Protein AF-A0A259LLH9-F1 (afdb_monomer_lite)

Secondary structure (DSSP, 8-state):
-EEE-TT-HHHHHHHHHHHHHHHHHTT-TT----EEE--SSTTS-SHHHHHGGGSSHHHHHHHHT----EEE-SSSHHHHHTT--SSSEEEEE-TTS-EEEEEE-GGGSSS-HHHHHHHHHHHHHHHHHHHHHS-GGG--

Structure (mmCIF, N/CA/C/O backbone):
data_AF-A0A259LLH9-F1
#
_entry.id   AF-A0A259LLH9-F1
#
loop_
_atom_site.group_PDB
_atom_site.id
_atom_site.type_symbol
_atom_site.label_atom_id
_atom_site.label_alt_id
_atom_site.label_comp_id
_atom_site.label_asym_id
_atom_site.label_entity_id
_atom_site.label_seq_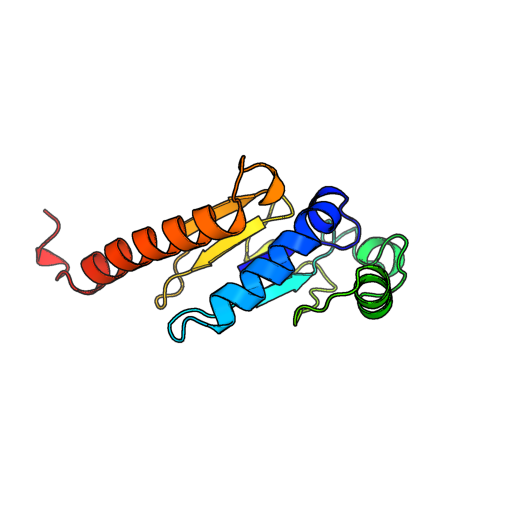id
_atom_site.pdbx_PDB_ins_code
_atom_site.Cartn_x
_atom_site.Cartn_y
_atom_site.Cartn_z
_atom_site.occupancy
_atom_site.B_iso_or_equiv
_atom_site.auth_seq_id
_atom_site.auth_comp_id
_atom_site.auth_asym_id
_atom_site.auth_atom_id
_atom_site.pdbx_PDB_model_num
ATOM 1 N N . ILE A 1 1 ? -3.694 1.238 3.834 1.00 97.44 1 ILE A N 1
ATOM 2 C CA . ILE A 1 1 ? -3.024 1.638 2.572 1.00 97.44 1 ILE A CA 1
ATOM 3 C C . ILE A 1 1 ? -1.647 0.998 2.548 1.00 97.44 1 ILE A C 1
ATOM 5 O O . ILE A 1 1 ? -0.929 1.143 3.525 1.00 97.44 1 ILE A O 1
ATOM 9 N N . ASP A 1 2 ? -1.313 0.287 1.483 1.00 98.12 2 ASP A N 1
ATOM 10 C CA . ASP A 1 2 ? 0.009 -0.265 1.179 1.00 98.12 2 ASP A CA 1
ATOM 11 C C . ASP A 1 2 ? 0.651 0.583 0.069 1.00 98.12 2 ASP A C 1
ATOM 13 O O . ASP A 1 2 ? 0.017 0.826 -0.957 1.00 98.12 2 ASP A O 1
ATOM 17 N N . VAL A 1 3 ? 1.875 1.065 0.284 1.00 98.44 3 VAL A N 1
ATOM 18 C CA . VAL A 1 3 ? 2.647 1.859 -0.680 1.00 98.44 3 VAL A CA 1
ATOM 19 C C . VAL A 1 3 ? 3.955 1.139 -0.985 1.00 98.44 3 VAL A C 1
ATOM 21 O O . VAL A 1 3 ? 4.803 0.971 -0.103 1.00 98.44 3 VAL A O 1
ATOM 24 N N . TRP A 1 4 ? 4.140 0.743 -2.243 1.00 98.25 4 TRP A N 1
ATOM 25 C CA . TRP A 1 4 ? 5.206 -0.174 -2.650 1.00 98.25 4 TRP A CA 1
ATOM 26 C C . TRP A 1 4 ? 5.690 0.081 -4.084 1.00 98.25 4 TRP A C 1
ATOM 28 O O . TRP A 1 4 ? 5.161 0.927 -4.801 1.00 98.25 4 TRP A O 1
ATOM 38 N N . GLY A 1 5 ? 6.716 -0.655 -4.516 1.00 97.62 5 GLY A N 1
ATOM 39 C CA . GLY A 1 5 ? 7.218 -0.609 -5.889 1.00 97.62 5 GLY A CA 1
ATOM 40 C C . GLY A 1 5 ? 7.802 -1.945 -6.340 1.00 97.62 5 GLY A C 1
ATOM 41 O O . GLY A 1 5 ? 8.524 -2.593 -5.586 1.00 97.62 5 GLY A O 1
ATOM 42 N N . ALA A 1 6 ? 7.546 -2.361 -7.579 1.00 97.44 6 ALA A N 1
ATOM 43 C CA . ALA A 1 6 ? 8.085 -3.596 -8.156 1.00 97.44 6 ALA A CA 1
ATOM 44 C C . ALA A 1 6 ? 9.616 -3.539 -8.347 1.00 97.44 6 ALA A C 1
ATOM 46 O O . ALA A 1 6 ? 10.289 -4.570 -8.411 1.00 97.44 6 ALA A O 1
ATOM 47 N N . TRP A 1 7 ? 10.175 -2.327 -8.397 1.00 96.75 7 TRP A N 1
ATOM 48 C CA . TRP A 1 7 ? 11.613 -2.040 -8.406 1.00 96.75 7 TRP A CA 1
ATOM 49 C C . TRP A 1 7 ? 12.299 -2.255 -7.045 1.00 96.75 7 TRP A C 1
ATOM 51 O O . TRP A 1 7 ? 13.527 -2.296 -6.977 1.00 96.75 7 TRP A O 1
ATOM 61 N N . CYS A 1 8 ? 11.530 -2.372 -5.962 1.00 95.94 8 CYS A N 1
ATOM 62 C CA . CYS A 1 8 ? 12.013 -2.439 -4.586 1.00 95.94 8 CYS A CA 1
ATOM 63 C C . CYS A 1 8 ? 12.079 -3.900 -4.112 1.00 95.94 8 CYS A C 1
ATOM 65 O O . CYS A 1 8 ? 11.075 -4.612 -4.089 1.00 95.94 8 CYS A O 1
ATOM 67 N N . SER A 1 9 ? 13.274 -4.366 -3.734 1.00 95.12 9 SER A N 1
ATOM 68 C CA . SER A 1 9 ? 13.497 -5.761 -3.326 1.00 95.12 9 SER A CA 1
ATOM 69 C C . SER A 1 9 ? 12.683 -6.152 -2.100 1.00 95.12 9 SER A C 1
ATOM 71 O O . SER A 1 9 ? 12.125 -7.248 -2.070 1.00 95.12 9 SER A O 1
ATOM 73 N N . ASP A 1 10 ? 12.590 -5.252 -1.124 1.00 95.56 10 ASP A N 1
ATOM 74 C CA . ASP A 1 10 ? 11.884 -5.507 0.131 1.00 95.56 10 ASP A CA 1
ATOM 75 C C . ASP A 1 10 ? 10.374 -5.550 -0.109 1.00 95.56 10 ASP A C 1
ATOM 77 O O . ASP A 1 10 ? 9.690 -6.444 0.374 1.00 95.56 10 ASP A O 1
ATOM 81 N N . CYS A 1 11 ? 9.874 -4.693 -1.000 1.00 96.69 11 CYS A N 1
ATOM 82 C CA . CYS A 1 11 ? 8.488 -4.680 -1.452 1.00 96.69 11 CYS A CA 1
ATOM 83 C C . CYS A 1 11 ? 8.094 -5.996 -2.143 1.00 96.69 11 CYS A C 1
ATOM 85 O O . CYS A 1 11 ? 7.047 -6.573 -1.860 1.00 96.69 11 CYS A O 1
ATOM 87 N N . VAL A 1 12 ? 8.954 -6.504 -3.033 1.00 96.00 12 VAL A N 1
ATOM 88 C CA . VAL A 1 12 ? 8.752 -7.803 -3.696 1.00 96.00 12 VAL A CA 1
ATOM 89 C C . VAL A 1 12 ? 8.805 -8.949 -2.681 1.00 96.00 12 VAL A C 1
ATOM 91 O O . VAL A 1 12 ? 8.040 -9.905 -2.793 1.00 96.00 12 VAL A O 1
ATOM 94 N N . ALA A 1 13 ? 9.690 -8.866 -1.684 1.00 94.94 13 ALA A N 1
ATOM 95 C CA . ALA A 1 13 ? 9.787 -9.860 -0.619 1.00 94.94 13 ALA A CA 1
ATOM 96 C C . ALA A 1 13 ? 8.573 -9.846 0.329 1.00 94.94 13 ALA A C 1
ATOM 98 O O . ALA A 1 13 ? 8.198 -10.901 0.842 1.00 94.94 13 ALA A O 1
ATOM 99 N N . ASP A 1 14 ? 7.955 -8.682 0.535 1.00 95.12 14 ASP A N 1
ATOM 100 C CA . ASP A 1 14 ? 6.727 -8.506 1.313 1.00 95.12 14 ASP A CA 1
ATOM 101 C C . ASP A 1 14 ? 5.476 -9.010 0.578 1.00 95.12 14 ASP A C 1
ATOM 103 O O . ASP A 1 14 ? 4.480 -9.363 1.209 1.00 95.12 14 ASP A O 1
ATOM 107 N N . GLY A 1 15 ? 5.532 -9.092 -0.751 1.00 95.31 15 GLY A N 1
ATOM 108 C CA . GLY A 1 15 ? 4.416 -9.409 -1.637 1.00 95.31 15 GLY A CA 1
ATOM 109 C C . GLY A 1 15 ? 3.481 -10.552 -1.199 1.00 95.31 15 GLY A C 1
ATOM 110 O O . GLY A 1 15 ? 2.268 -10.336 -1.141 1.00 95.31 15 GLY A O 1
ATOM 111 N N . PRO A 1 16 ? 3.986 -11.745 -0.820 1.00 94.50 16 PRO A N 1
ATOM 112 C CA . PRO A 1 16 ? 3.136 -12.830 -0.320 1.00 94.50 16 PRO A CA 1
ATOM 113 C C . PRO A 1 16 ? 2.358 -12.480 0.961 1.00 94.50 16 PRO A C 1
ATOM 115 O O . PRO A 1 16 ? 1.241 -12.960 1.162 1.00 94.50 16 PRO A O 1
ATOM 118 N N . TYR A 1 17 ? 2.925 -11.641 1.833 1.00 95.12 17 TYR A N 1
ATOM 119 C CA . TYR A 1 17 ? 2.250 -11.159 3.040 1.00 95.12 17 TYR A CA 1
ATOM 120 C C . TYR A 1 17 ? 1.215 -10.085 2.712 1.00 95.12 17 TYR A C 1
ATOM 122 O O . TYR A 1 17 ? 0.158 -10.070 3.336 1.00 95.12 17 TYR A O 1
ATOM 130 N N . VAL A 1 18 ? 1.479 -9.238 1.713 1.00 96.06 18 VAL A N 1
ATOM 131 C CA . VAL A 1 18 ? 0.512 -8.253 1.208 1.00 96.06 18 VAL A CA 1
ATOM 132 C C . VAL A 1 18 ? -0.718 -8.946 0.624 1.00 96.06 18 VAL A C 1
ATOM 134 O O . VAL A 1 18 ? -1.839 -8.577 0.964 1.00 96.06 18 VAL A O 1
ATOM 137 N N . ASP A 1 19 ? -0.536 -9.995 -0.182 1.00 96.69 19 ASP A N 1
ATOM 138 C CA . ASP A 1 19 ? -1.650 -10.800 -0.700 1.00 96.69 19 ASP A CA 1
ATOM 139 C C . ASP A 1 19 ? -2.473 -11.439 0.434 1.00 96.69 19 ASP A C 1
ATOM 141 O O . ASP A 1 19 ? -3.705 -11.367 0.451 1.00 96.69 19 ASP A O 1
ATOM 145 N N . ALA A 1 20 ? -1.804 -12.026 1.430 1.00 95.69 20 ALA A N 1
ATOM 146 C CA . ALA A 1 20 ? -2.480 -12.594 2.593 1.00 95.69 20 ALA A CA 1
ATOM 147 C C . ALA A 1 20 ? -3.212 -11.528 3.433 1.00 95.69 20 ALA A C 1
ATOM 149 O O . ALA A 1 20 ? -4.325 -11.779 3.899 1.00 95.69 20 ALA A O 1
ATOM 150 N N . LEU A 1 21 ? -2.624 -10.339 3.597 1.00 95.88 21 LEU A N 1
ATOM 151 C CA . LEU A 1 21 ? -3.232 -9.206 4.295 1.00 95.88 21 LEU A CA 1
ATOM 152 C C . LEU A 1 21 ? -4.471 -8.694 3.557 1.00 95.88 21 LEU A C 1
ATOM 154 O O . LEU A 1 21 ? -5.515 -8.529 4.183 1.00 95.88 21 LEU A O 1
ATOM 158 N N . ALA A 1 22 ? -4.387 -8.502 2.239 1.00 97.00 22 ALA A N 1
ATOM 159 C CA . ALA A 1 22 ? -5.512 -8.068 1.415 1.00 97.00 22 ALA A CA 1
ATOM 160 C C . ALA A 1 22 ? -6.688 -9.053 1.513 1.00 97.00 22 ALA A C 1
ATOM 162 O O . ALA A 1 22 ? -7.835 -8.642 1.690 1.00 97.00 22 ALA A O 1
ATOM 163 N N . ARG A 1 23 ? -6.407 -10.364 1.480 1.00 96.38 23 ARG A N 1
ATOM 164 C CA . ARG A 1 23 ? -7.426 -11.408 1.668 1.00 96.38 23 ARG A CA 1
ATOM 165 C C . ARG A 1 23 ? -8.038 -11.398 3.066 1.00 96.38 23 ARG A C 1
ATOM 167 O O . ARG A 1 23 ? -9.240 -11.615 3.180 1.00 96.38 23 ARG A O 1
ATOM 174 N N . ALA A 1 24 ? -7.238 -11.163 4.107 1.00 96.00 24 ALA A N 1
ATOM 175 C CA . ALA A 1 24 ? -7.725 -11.066 5.482 1.00 96.00 24 ALA A CA 1
ATOM 176 C C . ALA A 1 24 ? -8.619 -9.833 5.684 1.00 96.00 24 ALA A C 1
ATOM 178 O O . ALA A 1 24 ? -9.700 -9.961 6.250 1.00 96.00 24 ALA A O 1
ATOM 179 N N . ILE A 1 25 ? -8.204 -8.671 5.168 1.00 96.56 25 ILE A N 1
ATOM 180 C CA . ILE A 1 25 ? -8.987 -7.429 5.220 1.00 96.56 25 ILE A CA 1
ATOM 181 C C . ILE A 1 25 ? -10.312 -7.586 4.474 1.00 96.56 25 ILE A C 1
ATOM 183 O O . ILE A 1 25 ? -11.340 -7.192 5.000 1.00 96.56 25 ILE A O 1
ATOM 187 N N . ALA A 1 26 ? -10.330 -8.262 3.322 1.00 96.25 26 ALA A N 1
ATOM 188 C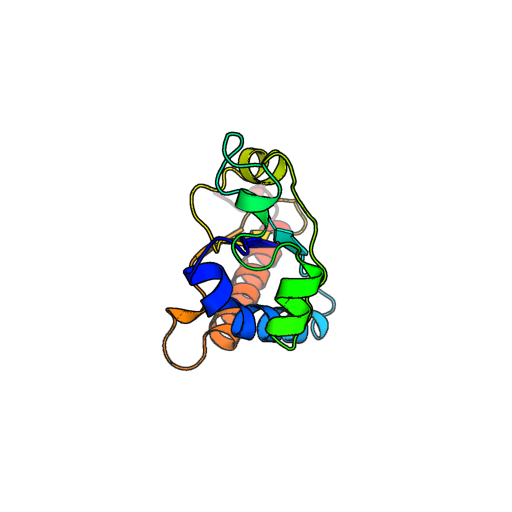 CA . ALA A 1 26 ? -11.567 -8.517 2.581 1.00 96.25 26 ALA A CA 1
ATOM 189 C C . ALA A 1 26 ? -12.615 -9.360 3.348 1.00 96.25 26 ALA A C 1
ATOM 191 O O . ALA A 1 26 ? -13.743 -9.492 2.876 1.00 96.25 26 ALA A O 1
ATOM 192 N N . GLN A 1 27 ? -12.258 -9.964 4.491 1.00 96.50 27 GLN A N 1
ATOM 193 C CA . GLN A 1 27 ? -13.205 -10.652 5.379 1.00 96.50 27 GLN A CA 1
ATOM 194 C C . GLN A 1 27 ? -13.788 -9.744 6.477 1.00 96.50 27 GLN A C 1
ATOM 196 O O . GLN A 1 27 ? -14.720 -10.168 7.161 1.00 96.50 27 GLN A O 1
ATOM 201 N N . ASP A 1 28 ? -13.254 -8.535 6.675 1.00 96.31 28 ASP A N 1
ATOM 202 C CA . ASP A 1 28 ? -13.749 -7.551 7.642 1.00 96.31 28 ASP A CA 1
ATOM 203 C C . ASP A 1 28 ? -14.481 -6.423 6.885 1.00 96.31 28 ASP A C 1
ATOM 205 O O . ASP A 1 28 ? -13.839 -5.663 6.162 1.00 96.31 28 ASP A O 1
ATOM 209 N N . PRO A 1 29 ? -15.816 -6.293 7.017 1.00 95.69 29 PRO A N 1
ATOM 210 C CA . PRO A 1 29 ? -16.585 -5.282 6.291 1.00 95.69 29 PRO A CA 1
ATOM 211 C C . PRO A 1 29 ? -16.301 -3.841 6.741 1.00 95.69 29 PRO A C 1
ATOM 213 O O . PRO A 1 29 ? -16.727 -2.914 6.056 1.00 95.69 29 PRO A O 1
ATOM 216 N N . ASP A 1 30 ? -15.609 -3.644 7.867 1.00 94.56 30 ASP A N 1
ATOM 217 C CA . ASP A 1 30 ? -15.241 -2.320 8.376 1.00 94.56 30 ASP A CA 1
ATOM 218 C C . ASP A 1 30 ? -13.841 -1.876 7.911 1.00 94.56 30 ASP A C 1
ATOM 220 O O . ASP A 1 30 ? -13.354 -0.825 8.338 1.00 94.56 30 ASP A O 1
ATOM 224 N N . LEU A 1 31 ? -13.158 -2.680 7.087 1.00 96.62 31 LEU A N 1
ATOM 225 C CA . LEU A 1 31 ? -11.809 -2.398 6.606 1.00 96.62 31 LEU A CA 1
ATOM 226 C C . LEU A 1 31 ? -11.737 -2.413 5.078 1.00 96.62 31 LEU A C 1
ATOM 228 O O . LEU A 1 31 ? -12.102 -3.384 4.423 1.00 96.62 31 LEU A O 1
ATOM 232 N N . ASP A 1 32 ? -11.130 -1.364 4.527 1.00 96.75 32 ASP A N 1
ATOM 233 C CA . ASP A 1 32 ? -10.758 -1.287 3.118 1.00 96.75 32 ASP A CA 1
ATOM 234 C C . ASP A 1 32 ? -9.247 -1.477 2.936 1.00 96.75 32 ASP A C 1
ATOM 236 O O . ASP A 1 32 ? -8.425 -1.017 3.739 1.00 96.75 32 ASP A O 1
ATOM 240 N N . PHE A 1 33 ?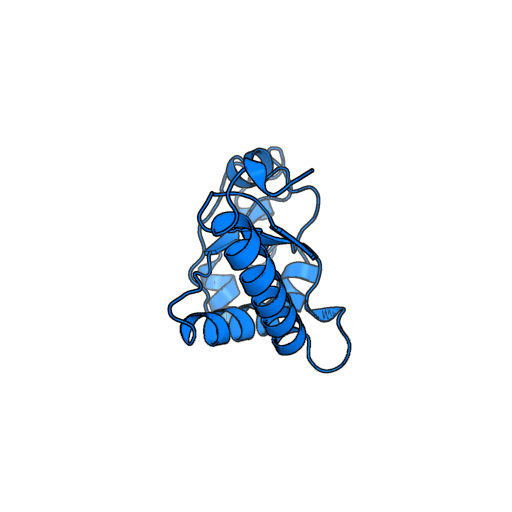 -8.861 -2.111 1.826 1.00 97.50 33 PHE A N 1
ATOM 241 C CA . PHE A 1 33 ? -7.463 -2.248 1.429 1.00 97.50 33 PHE A CA 1
ATOM 242 C C . PHE A 1 33 ? -7.186 -1.518 0.114 1.00 97.50 33 PHE A C 1
ATOM 244 O O . PHE A 1 33 ? -7.771 -1.823 -0.922 1.00 97.50 33 PHE A O 1
ATOM 251 N N . ILE A 1 34 ? -6.249 -0.571 0.157 1.00 97.81 34 ILE A N 1
ATOM 252 C CA . ILE A 1 34 ? -5.763 0.171 -1.010 1.00 97.81 34 ILE A CA 1
ATOM 253 C C . ILE A 1 34 ? -4.275 -0.116 -1.143 1.00 97.81 34 ILE A C 1
ATOM 255 O O . ILE A 1 34 ? -3.519 0.193 -0.221 1.00 97.81 34 ILE A O 1
ATOM 259 N N . SER A 1 35 ? -3.869 -0.670 -2.281 1.00 98.38 35 SER A N 1
ATOM 260 C CA . SER A 1 35 ? -2.467 -0.844 -2.656 1.00 98.38 35 SER A CA 1
ATOM 261 C C . SER A 1 35 ? -2.098 0.192 -3.717 1.00 98.38 35 SER A C 1
ATOM 263 O O . SER A 1 35 ? -2.846 0.389 -4.676 1.00 98.38 35 SER A O 1
ATOM 265 N N . ILE A 1 36 ? -0.970 0.875 -3.540 1.00 98.62 36 ILE A N 1
ATOM 266 C CA . ILE A 1 36 ? -0.484 1.944 -4.414 1.00 98.62 36 ILE A CA 1
ATOM 267 C C . ILE A 1 36 ? 0.941 1.600 -4.837 1.00 98.62 36 ILE A C 1
ATOM 269 O O . ILE A 1 36 ? 1.856 1.564 -4.013 1.00 98.62 36 ILE A O 1
ATOM 273 N N . HIS A 1 37 ? 1.131 1.376 -6.132 1.00 98.56 37 HIS A N 1
ATOM 274 C CA . HIS A 1 37 ? 2.453 1.213 -6.713 1.00 98.56 37 HIS A CA 1
ATOM 275 C C . HIS A 1 37 ? 3.012 2.575 -7.119 1.00 98.56 37 HIS A C 1
ATOM 277 O O . HIS A 1 37 ? 2.384 3.277 -7.910 1.00 98.56 37 HIS A O 1
ATOM 283 N N . VAL A 1 38 ? 4.205 2.911 -6.632 1.00 98.56 38 VAL A N 1
ATOM 284 C CA . VAL A 1 38 ? 4.846 4.220 -6.819 1.00 98.56 38 VAL A CA 1
ATOM 285 C C . VAL A 1 38 ? 6.239 4.091 -7.450 1.00 98.56 38 VAL A C 1
ATOM 287 O O . VAL A 1 38 ? 6.906 3.062 -7.282 1.00 98.56 38 VAL A O 1
ATOM 290 N N . PRO A 1 39 ? 6.754 5.135 -8.125 1.00 97.81 39 PRO A N 1
ATOM 291 C CA . PRO A 1 39 ? 8.174 5.223 -8.450 1.00 97.81 39 PRO A CA 1
ATOM 292 C C . PRO A 1 39 ? 9.028 5.401 -7.184 1.00 97.81 39 PRO A C 1
ATOM 294 O O . PRO A 1 39 ? 8.541 5.733 -6.096 1.00 97.81 39 PRO A O 1
ATOM 297 N N . ALA A 1 40 ? 10.344 5.235 -7.330 1.00 96.06 40 ALA A N 1
ATOM 298 C CA . ALA A 1 40 ? 11.288 5.496 -6.240 1.00 96.06 40 ALA A CA 1
ATOM 299 C C . ALA A 1 40 ? 11.291 6.970 -5.796 1.00 96.06 40 ALA A C 1
ATOM 301 O O . ALA A 1 40 ? 11.524 7.262 -4.625 1.00 96.06 40 ALA A O 1
ATOM 302 N N . ASN A 1 41 ? 11.052 7.889 -6.732 1.00 96.25 41 ASN A N 1
ATOM 303 C CA . ASN A 1 41 ? 10.775 9.316 -6.541 1.00 96.25 41 ASN A CA 1
ATOM 304 C C . ASN A 1 41 ? 10.367 9.924 -7.898 1.00 96.25 41 ASN A C 1
ATOM 306 O O . ASN A 1 41 ? 10.483 9.248 -8.921 1.00 96.25 41 ASN A O 1
ATOM 310 N N . ALA A 1 42 ? 9.955 11.195 -7.924 1.00 95.88 42 ALA A N 1
ATOM 311 C CA . ALA A 1 42 ? 9.513 11.886 -9.141 1.00 95.88 42 ALA A CA 1
ATOM 312 C C . ALA A 1 42 ? 10.547 11.892 -10.287 1.00 95.88 42 ALA A C 1
ATOM 314 O O . ALA A 1 42 ? 10.177 11.888 -11.457 1.00 95.88 42 ALA A O 1
ATOM 315 N N . ASN A 1 43 ? 11.850 11.837 -9.980 1.00 96.62 43 ASN A N 1
ATOM 316 C CA . ASN A 1 43 ? 12.908 11.792 -11.000 1.00 96.62 43 ASN A CA 1
ATOM 317 C C . ASN A 1 43 ? 13.183 10.377 -11.535 1.00 96.62 43 ASN A C 1
ATOM 319 O O . ASN A 1 43 ? 14.034 10.218 -12.406 1.00 96.62 43 ASN A O 1
ATOM 323 N N . ARG A 1 44 ? 12.510 9.355 -10.994 1.00 95.88 44 ARG A N 1
ATOM 324 C CA . ARG A 1 44 ? 12.701 7.934 -11.322 1.00 95.88 44 ARG A CA 1
ATOM 325 C C . ARG A 1 44 ? 11.379 7.271 -11.705 1.00 95.88 44 ARG A C 1
ATOM 327 O O . ARG A 1 44 ? 10.978 6.266 -11.118 1.00 95.88 44 ARG A O 1
ATOM 334 N N . ALA A 1 45 ? 10.683 7.906 -12.642 1.00 95.88 45 ALA A N 1
ATOM 335 C CA . ALA A 1 45 ? 9.311 7.606 -13.047 1.00 95.88 45 ALA A CA 1
ATOM 336 C C . ALA A 1 45 ? 9.203 7.046 -14.480 1.00 95.88 45 ALA A C 1
ATOM 338 O O . ALA A 1 45 ? 8.110 6.930 -15.034 1.00 95.88 45 ALA A O 1
ATOM 339 N N . THR A 1 46 ? 10.324 6.696 -15.118 1.00 96.38 46 THR A N 1
ATOM 340 C CA . THR A 1 46 ? 10.267 6.023 -16.424 1.00 96.38 46 THR A CA 1
ATOM 341 C C . THR A 1 46 ? 9.683 4.608 -16.280 1.00 96.38 46 THR A C 1
ATOM 343 O O . THR A 1 46 ? 9.803 4.006 -15.212 1.00 96.38 46 THR A O 1
ATOM 346 N N . PRO A 1 47 ? 9.078 4.016 -17.330 1.00 94.56 47 PRO A N 1
ATOM 347 C CA . PRO A 1 47 ? 8.544 2.652 -17.252 1.00 94.56 47 PRO A CA 1
ATOM 348 C C . PRO A 1 47 ? 9.569 1.598 -16.799 1.00 94.56 47 PRO A C 1
ATOM 350 O O . PRO A 1 47 ? 9.231 0.699 -16.034 1.00 94.56 47 PRO A O 1
ATOM 353 N N . GLU A 1 48 ? 10.827 1.719 -17.231 1.00 95.56 48 GLU A N 1
ATOM 354 C CA . GLU A 1 48 ? 11.910 0.817 -16.815 1.00 95.56 48 GLU A CA 1
ATOM 355 C C . GLU A 1 48 ? 12.205 0.938 -15.312 1.00 95.56 48 GLU A C 1
ATOM 357 O O . GLU A 1 48 ? 12.393 -0.066 -14.627 1.00 95.56 48 GLU A O 1
ATOM 362 N N . GLU A 1 49 ? 12.178 2.156 -14.768 1.00 96.69 49 GLU A N 1
ATOM 363 C CA . GLU A 1 49 ? 12.390 2.397 -13.339 1.00 96.69 49 GLU A CA 1
ATOM 364 C C . GLU A 1 49 ? 11.180 2.021 -12.484 1.00 96.69 49 GLU A C 1
ATOM 366 O O . GLU A 1 49 ? 11.360 1.539 -11.368 1.00 96.69 49 GLU A O 1
ATOM 371 N N . LEU A 1 50 ? 9.962 2.207 -13.001 1.00 96.38 50 LEU A N 1
ATOM 372 C CA . LEU A 1 50 ? 8.718 1.840 -12.326 1.00 96.38 50 LEU A CA 1
ATOM 373 C C . LEU A 1 50 ? 8.593 0.325 -12.168 1.00 96.38 50 LEU A C 1
ATOM 375 O O . LEU A 1 50 ? 8.294 -0.163 -11.081 1.00 96.38 50 LEU A O 1
ATOM 379 N N . TYR A 1 51 ? 8.817 -0.434 -13.238 1.00 95.88 51 TYR A N 1
ATOM 380 C CA . TYR A 1 51 ? 8.537 -1.873 -13.239 1.00 95.88 51 TYR A CA 1
ATOM 381 C C . TYR A 1 51 ? 9.782 -2.737 -13.023 1.00 95.88 51 TYR A C 1
ATOM 383 O O . TYR A 1 51 ? 9.670 -3.954 -12.849 1.00 95.88 51 TYR A O 1
ATOM 391 N N . GLY A 1 52 ? 10.973 -2.134 -13.038 1.00 93.12 52 GLY A N 1
ATOM 392 C CA . GLY A 1 52 ? 12.240 -2.844 -12.926 1.00 93.12 52 GLY A CA 1
ATOM 393 C C . GLY A 1 52 ? 12.337 -3.982 -13.944 1.00 93.12 52 GLY A C 1
ATOM 394 O O . GLY A 1 52 ? 11.973 -3.848 -15.111 1.00 93.12 52 GLY A O 1
ATOM 395 N N . LYS A 1 53 ? 12.775 -5.157 -13.481 1.00 94.56 53 LYS A N 1
ATOM 396 C CA . LYS A 1 53 ? 12.969 -6.343 -14.335 1.00 94.56 53 LYS A CA 1
ATOM 397 C C . LYS A 1 53 ? 11.683 -6.920 -14.947 1.00 94.56 53 LYS A C 1
ATOM 399 O O . LYS A 1 53 ? 11.783 -7.795 -15.801 1.00 94.56 53 LYS A O 1
ATOM 404 N N . TYR A 1 54 ? 10.502 -6.512 -14.477 1.00 96.00 54 TYR A N 1
ATOM 405 C CA . TYR A 1 54 ? 9.233 -7.122 -14.886 1.00 96.00 54 TYR A CA 1
ATOM 406 C C . TYR A 1 54 ? 8.637 -6.471 -16.140 1.00 96.00 54 TYR A C 1
ATOM 408 O O . TYR A 1 54 ? 7.882 -7.119 -16.857 1.00 96.00 54 TYR A O 1
ATOM 416 N N . GLY A 1 55 ? 8.963 -5.205 -16.423 1.00 95.94 55 GLY A N 1
ATOM 417 C CA . GLY A 1 55 ? 8.458 -4.461 -17.586 1.00 95.94 55 GLY A CA 1
ATOM 418 C C . GLY A 1 55 ? 6.991 -4.006 -17.502 1.00 95.94 55 GLY A C 1
ATOM 419 O O . GLY A 1 55 ? 6.620 -3.055 -18.185 1.00 95.94 55 GLY A O 1
ATOM 420 N N . SER A 1 56 ? 6.167 -4.627 -16.654 1.00 96.31 56 SER A N 1
ATOM 421 C CA . SER A 1 56 ? 4.824 -4.161 -16.280 1.00 96.31 56 SER A CA 1
ATOM 422 C C . SER A 1 56 ? 4.381 -4.751 -14.934 1.00 96.31 56 SER A C 1
ATOM 424 O O . SER A 1 56 ? 4.950 -5.740 -14.461 1.00 96.31 56 SER A O 1
ATOM 426 N N . LEU A 1 57 ? 3.334 -4.176 -14.330 1.00 95.94 57 LEU A N 1
ATOM 427 C CA . LEU A 1 57 ? 2.698 -4.760 -13.142 1.00 95.94 57 LEU A CA 1
ATOM 428 C C . LEU A 1 57 ? 2.006 -6.095 -13.434 1.00 95.94 57 LEU A C 1
ATOM 430 O O . LEU A 1 57 ? 2.107 -7.015 -12.626 1.00 95.94 57 LEU A O 1
ATOM 434 N N . ASP A 1 58 ? 1.372 -6.239 -14.598 1.00 96.38 58 ASP A N 1
ATOM 435 C CA . ASP A 1 58 ? 0.746 -7.506 -14.996 1.00 96.38 58 ASP A CA 1
ATOM 436 C C . ASP A 1 58 ? 1.779 -8.636 -15.073 1.00 96.38 58 ASP A C 1
ATOM 438 O O . ASP A 1 58 ? 1.543 -9.738 -14.580 1.00 96.38 58 ASP A O 1
ATOM 442 N N . ALA A 1 59 ? 2.958 -8.357 -15.639 1.00 97.38 59 ALA A N 1
ATOM 443 C CA . ALA A 1 59 ? 4.053 -9.318 -15.707 1.00 97.38 59 ALA A CA 1
ATOM 444 C C . ALA A 1 59 ? 4.620 -9.644 -14.316 1.00 97.38 59 ALA A C 1
ATOM 446 O O . ALA A 1 59 ? 4.932 -10.805 -14.040 1.00 97.38 59 ALA A O 1
ATOM 447 N N . TYR A 1 60 ? 4.714 -8.650 -13.426 1.00 97.19 60 TYR A N 1
ATOM 448 C CA . TYR A 1 60 ? 5.081 -8.876 -12.029 1.00 97.19 60 TYR A CA 1
ATOM 449 C C . TYR A 1 60 ? 4.103 -9.838 -11.347 1.00 97.19 60 TYR A C 1
ATOM 451 O O . TYR A 1 60 ? 4.533 -10.890 -10.872 1.00 97.19 60 TYR A O 1
ATOM 459 N N . PHE A 1 61 ? 2.804 -9.539 -11.355 1.00 97.62 61 PHE A N 1
ATOM 460 C CA . PHE A 1 61 ? 1.791 -10.372 -10.702 1.00 97.62 61 PHE A CA 1
ATOM 461 C C . PHE A 1 61 ? 1.694 -11.770 -11.325 1.00 97.62 61 PHE A C 1
ATOM 463 O O . PHE A 1 61 ? 1.635 -12.765 -10.599 1.00 97.62 61 PHE A O 1
ATOM 470 N N . ALA A 1 62 ? 1.795 -11.881 -12.654 1.00 97.56 62 ALA A N 1
ATOM 471 C CA . ALA A 1 62 ? 1.868 -13.173 -13.335 1.00 97.56 62 ALA A CA 1
ATOM 472 C C . ALA A 1 62 ? 3.075 -14.006 -12.869 1.00 97.56 62 ALA A C 1
ATOM 474 O O . ALA A 1 62 ? 2.953 -15.216 -12.684 1.00 97.56 62 ALA A O 1
ATOM 475 N N . SER A 1 63 ? 4.231 -13.368 -12.646 1.00 96.69 63 SER A N 1
ATOM 476 C CA . SER A 1 63 ? 5.426 -14.042 -12.124 1.00 96.69 63 SER A CA 1
ATOM 477 C C . SER A 1 63 ? 5.319 -14.400 -10.638 1.00 96.69 63 SER A C 1
ATOM 479 O O . SER A 1 63 ? 5.872 -15.412 -10.211 1.00 96.69 63 SER A O 1
ATOM 481 N N . ALA A 1 64 ? 4.607 -13.584 -9.859 1.00 95.75 64 ALA A N 1
ATOM 482 C CA . ALA A 1 64 ? 4.473 -13.729 -8.415 1.00 95.75 64 ALA A CA 1
ATOM 483 C C . ALA A 1 64 ? 3.411 -14.769 -8.012 1.00 95.75 64 ALA A C 1
ATOM 485 O O . ALA A 1 64 ? 3.466 -15.312 -6.909 1.00 95.75 64 ALA A O 1
ATOM 486 N N . GLY A 1 65 ? 2.465 -15.080 -8.905 1.00 97.19 65 GLY A N 1
ATOM 487 C CA . GLY A 1 65 ? 1.425 -16.089 -8.676 1.00 97.19 65 GLY A CA 1
ATOM 488 C C . GLY A 1 65 ? 0.262 -15.611 -7.799 1.00 97.19 65 GLY A C 1
ATOM 489 O O . GLY A 1 65 ? -0.523 -16.434 -7.332 1.00 97.19 65 GLY A O 1
ATOM 490 N N . TYR A 1 66 ? 0.140 -14.301 -7.585 1.00 95.62 66 TYR A N 1
ATOM 491 C CA . TYR A 1 66 ? -0.977 -13.651 -6.899 1.00 95.62 66 TYR A CA 1
ATOM 492 C C . TYR A 1 66 ? -1.297 -12.314 -7.571 1.00 95.62 66 TYR A C 1
ATOM 494 O O . TYR A 1 66 ? -0.533 -11.823 -8.401 1.00 95.62 66 TYR A O 1
ATOM 502 N N . SER A 1 67 ? -2.423 -11.708 -7.201 1.00 94.62 67 SER A N 1
ATOM 503 C CA . SER A 1 67 ? -2.831 -10.394 -7.697 1.00 94.62 67 SER A CA 1
ATOM 504 C C . SER A 1 67 ? -3.502 -9.600 -6.593 1.00 94.62 67 SER A C 1
ATOM 506 O O . SER A 1 67 ? -4.388 -10.116 -5.913 1.00 94.62 67 SER A O 1
ATOM 508 N N . VAL A 1 68 ? -3.142 -8.329 -6.483 1.00 95.00 68 VAL A N 1
ATOM 509 C CA . VAL A 1 68 ? -3.770 -7.375 -5.572 1.00 95.00 68 VAL A CA 1
ATOM 510 C C . VAL A 1 68 ? -4.238 -6.190 -6.420 1.00 95.00 68 VAL A C 1
ATOM 512 O O . VAL A 1 68 ? -3.454 -5.716 -7.241 1.00 95.00 68 VAL A O 1
ATOM 515 N N . PRO A 1 69 ? -5.491 -5.712 -6.289 1.00 93.81 69 PRO A N 1
ATOM 516 C CA . PRO A 1 69 ? -5.911 -4.483 -6.952 1.00 93.81 69 PRO A CA 1
ATOM 517 C C . PRO A 1 69 ? -5.006 -3.319 -6.540 1.00 93.81 69 PRO A C 1
ATOM 519 O O . PRO A 1 69 ? -4.914 -2.983 -5.359 1.00 93.81 69 PRO A O 1
ATOM 522 N N . THR A 1 70 ? -4.331 -2.715 -7.516 1.00 97.62 70 THR A N 1
ATOM 523 C CA . THR A 1 70 ? -3.297 -1.709 -7.267 1.00 97.62 70 THR A CA 1
ATOM 524 C C . THR A 1 70 ? -3.561 -0.452 -8.082 1.00 97.62 70 THR A C 1
ATOM 526 O O . THR A 1 70 ? -3.727 -0.504 -9.301 1.00 97.62 70 THR A O 1
ATOM 529 N N . VAL A 1 71 ? -3.566 0.690 -7.399 1.00 97.88 71 VAL A N 1
ATOM 530 C CA . VAL A 1 71 ? -3.519 2.014 -8.017 1.00 97.88 71 VAL A CA 1
ATOM 531 C C . VAL A 1 71 ? -2.091 2.272 -8.482 1.00 97.88 71 VAL A C 1
ATOM 533 O O . VAL A 1 71 ? -1.144 2.082 -7.722 1.00 97.88 71 VAL A O 1
ATOM 536 N N . LEU A 1 72 ? -1.932 2.709 -9.727 1.00 97.75 72 LEU A N 1
ATOM 537 C CA . LEU A 1 72 ? -0.631 3.054 -10.281 1.00 97.75 72 LEU A CA 1
ATOM 538 C C . LEU A 1 72 ? -0.403 4.566 -10.184 1.00 97.75 72 LEU A C 1
ATOM 540 O O . LEU A 1 72 ? -1.058 5.340 -10.877 1.00 97.75 72 LEU A O 1
ATOM 544 N N . ASP A 1 73 ? 0.547 4.965 -9.346 1.00 98.12 73 ASP A N 1
ATOM 545 C CA . ASP A 1 73 ? 1.111 6.311 -9.308 1.00 98.12 73 ASP A CA 1
ATOM 546 C C . ASP A 1 73 ? 2.291 6.356 -10.284 1.00 98.12 73 ASP A C 1
ATOM 548 O O . ASP A 1 73 ? 3.344 5.776 -10.020 1.00 98.12 73 ASP A O 1
ATOM 552 N N . THR A 1 74 ? 2.110 6.973 -11.451 1.00 96.88 74 THR A N 1
ATOM 553 C CA . THR A 1 74 ? 3.151 7.003 -12.490 1.00 96.88 74 THR A CA 1
ATOM 554 C C . THR A 1 74 ? 4.127 8.163 -12.350 1.00 96.88 74 THR A C 1
ATOM 556 O O . THR A 1 74 ? 5.151 8.140 -13.022 1.00 96.88 74 THR A O 1
ATOM 559 N N . ASP A 1 75 ? 3.825 9.178 -11.538 1.00 96.12 75 ASP A N 1
ATOM 560 C CA . ASP A 1 75 ? 4.592 10.431 -11.466 1.00 96.12 75 ASP A CA 1
ATOM 561 C C . ASP A 1 75 ? 5.078 10.792 -10.054 1.00 96.12 75 ASP A C 1
ATOM 563 O O . ASP A 1 75 ? 5.742 11.811 -9.881 1.00 96.12 75 ASP A O 1
ATOM 567 N N . ALA A 1 76 ? 4.833 9.916 -9.076 1.00 97.69 76 ALA A N 1
ATOM 568 C CA . ALA A 1 76 ? 5.127 10.098 -7.655 1.00 97.69 76 ALA A CA 1
ATOM 569 C C . ALA A 1 76 ? 4.183 11.066 -6.928 1.00 97.69 76 ALA A C 1
ATOM 571 O O . ALA A 1 76 ? 4.434 11.372 -5.760 1.00 97.69 76 ALA A O 1
ATOM 572 N N . SER A 1 77 ? 3.106 11.541 -7.557 1.00 98.19 77 SER A N 1
ATOM 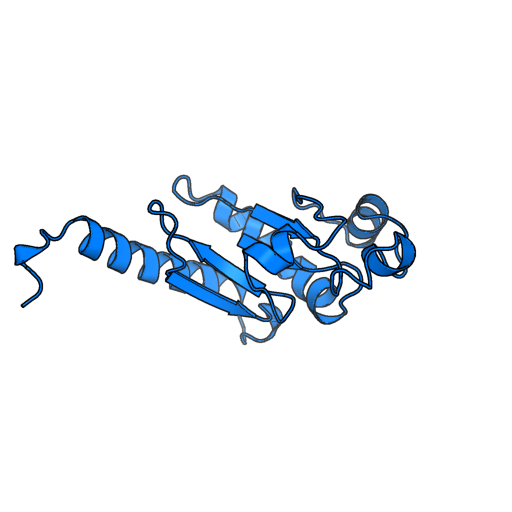573 C CA . SER A 1 77 ? 2.201 12.513 -6.936 1.00 98.19 77 SER A CA 1
ATOM 574 C C . SER A 1 77 ? 1.524 11.966 -5.677 1.00 98.19 77 SER A C 1
ATOM 576 O O . SER A 1 77 ? 1.414 12.682 -4.680 1.00 98.19 77 SER A O 1
ATOM 578 N N . LEU A 1 78 ? 1.126 10.687 -5.664 1.00 97.81 78 LEU A N 1
ATOM 579 C CA . LEU A 1 78 ? 0.547 10.056 -4.473 1.00 97.81 78 LEU A CA 1
ATOM 580 C C . LEU A 1 78 ? 1.614 9.789 -3.414 1.00 97.81 78 LEU A C 1
ATOM 582 O O . LEU A 1 78 ? 1.364 10.010 -2.228 1.00 97.81 78 LEU A O 1
ATOM 586 N N . ARG A 1 79 ? 2.814 9.361 -3.826 1.00 97.44 79 ARG A N 1
ATOM 587 C CA . ARG A 1 79 ? 3.962 9.209 -2.922 1.00 97.44 79 ARG A CA 1
ATOM 588 C C . ARG A 1 79 ? 4.274 10.516 -2.188 1.00 97.44 79 ARG A C 1
ATOM 590 O O . ARG A 1 79 ? 4.476 10.497 -0.974 1.00 97.44 79 ARG A O 1
ATOM 597 N N . GLU A 1 80 ? 4.333 11.625 -2.919 1.00 97.38 80 GLU A N 1
ATOM 598 C CA . GLU A 1 80 ? 4.635 12.956 -2.386 1.00 97.38 80 GLU A CA 1
ATOM 599 C C . GLU A 1 80 ? 3.514 13.471 -1.485 1.00 97.38 80 GLU A C 1
ATOM 601 O O . GLU A 1 80 ? 3.789 13.934 -0.377 1.00 97.38 80 GLU A O 1
ATOM 606 N N . LEU A 1 81 ? 2.256 13.321 -1.912 1.00 96.56 81 LEU A N 1
ATOM 607 C CA . LEU A 1 81 ? 1.085 13.709 -1.125 1.00 96.56 81 LEU A CA 1
ATOM 608 C C . LEU A 1 81 ? 1.024 12.972 0.219 1.00 96.56 81 LEU A C 1
ATOM 610 O O . LEU A 1 81 ? 0.746 13.582 1.248 1.00 96.56 81 LEU A O 1
ATOM 614 N N . LEU A 1 82 ? 1.310 11.668 0.213 1.00 95.81 82 LEU A N 1
ATOM 615 C CA . LEU A 1 82 ? 1.356 10.831 1.414 1.00 95.81 82 LEU A CA 1
ATOM 616 C C . LEU A 1 82 ? 2.680 10.959 2.191 1.00 95.81 82 LEU A C 1
ATOM 618 O O . LEU A 1 82 ? 2.851 10.299 3.213 1.00 95.81 82 LEU A O 1
ATOM 622 N N . GLN A 1 83 ? 3.617 11.787 1.716 1.00 95.56 83 GLN A N 1
ATOM 623 C CA . GLN A 1 83 ? 4.930 12.033 2.324 1.00 95.56 83 GLN A CA 1
ATOM 624 C C . GLN A 1 83 ? 5.759 10.755 2.553 1.00 95.56 83 GLN A C 1
ATOM 626 O O . GLN A 1 83 ? 6.512 10.626 3.523 1.00 95.56 83 GLN A O 1
ATOM 631 N N . ILE A 1 84 ? 5.649 9.790 1.639 1.00 96.19 84 ILE A N 1
ATOM 632 C CA . ILE A 1 84 ? 6.284 8.479 1.779 1.00 96.19 84 ILE A CA 1
ATOM 633 C C . ILE A 1 84 ? 7.776 8.567 1.460 1.00 96.19 84 ILE A C 1
ATOM 635 O O . ILE A 1 84 ? 8.200 8.749 0.314 1.00 96.19 84 ILE A O 1
ATOM 639 N N . SER A 1 85 ? 8.595 8.384 2.495 1.00 92.69 85 SER A N 1
ATOM 640 C CA . SER A 1 85 ? 10.058 8.383 2.376 1.00 92.69 85 SER A CA 1
ATOM 641 C C . SER A 1 85 ? 10.639 6.991 2.107 1.00 92.69 85 SER A C 1
ATOM 643 O O . SER A 1 85 ? 11.668 6.883 1.444 1.00 92.69 85 SER A O 1
ATOM 645 N N . TRP A 1 86 ? 9.964 5.926 2.552 1.00 93.31 86 TRP A N 1
ATOM 646 C CA . TRP A 1 86 ? 10.430 4.538 2.453 1.00 93.31 86 TRP A CA 1
ATOM 647 C C . TRP A 1 86 ? 9.344 3.611 1.901 1.00 93.31 86 TRP A C 1
ATOM 649 O O . TRP A 1 86 ? 8.158 3.858 2.094 1.00 93.31 86 TRP A O 1
ATOM 659 N N . THR A 1 87 ? 9.738 2.540 1.222 1.00 95.69 87 T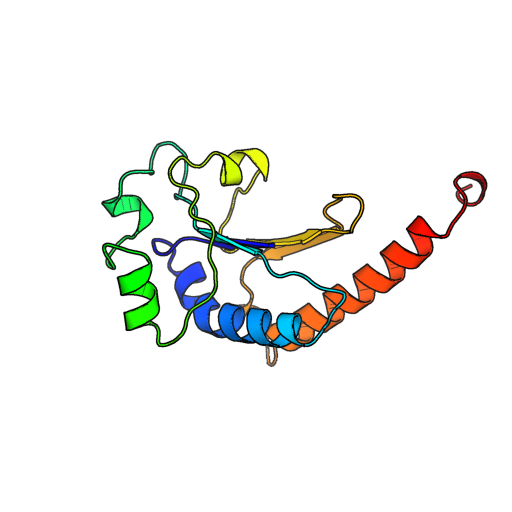HR A N 1
ATOM 660 C CA . THR A 1 87 ? 8.832 1.497 0.720 1.00 95.69 87 THR A CA 1
ATOM 661 C C . THR A 1 87 ? 9.434 0.124 1.028 1.00 95.69 87 THR A C 1
ATOM 663 O O . THR A 1 87 ? 10.642 -0.013 0.828 1.00 95.69 87 THR A O 1
ATOM 666 N N . PRO A 1 88 ? 8.632 -0.879 1.433 1.00 96.88 88 PRO A N 1
ATOM 667 C CA . PRO A 1 88 ? 7.176 -0.823 1.575 1.00 96.88 88 PRO A CA 1
ATOM 668 C C . PRO A 1 88 ? 6.740 -0.032 2.820 1.00 96.88 88 PRO A C 1
ATOM 670 O O . PRO A 1 88 ? 7.405 -0.064 3.854 1.00 96.88 88 PRO A O 1
ATOM 673 N N . SER A 1 89 ? 5.628 0.695 2.710 1.00 97.06 89 SER A N 1
ATOM 674 C CA . SER A 1 89 ? 5.007 1.443 3.812 1.00 97.06 89 SER A CA 1
ATOM 675 C C . SER A 1 89 ? 3.529 1.099 3.929 1.00 97.06 89 SER A C 1
ATOM 677 O O . SER A 1 89 ? 2.815 1.072 2.931 1.00 97.06 89 SER A O 1
ATOM 679 N N . TYR A 1 90 ? 3.053 0.918 5.157 1.00 96.62 90 TYR A N 1
ATOM 680 C CA . TYR A 1 90 ? 1.665 0.594 5.454 1.00 96.62 90 TYR A CA 1
ATOM 681 C C . TYR A 1 90 ? 1.073 1.640 6.390 1.00 96.62 90 TYR A C 1
ATOM 683 O O . TYR A 1 90 ? 1.590 1.867 7.484 1.00 96.62 90 TYR A O 1
ATOM 691 N N . LEU A 1 91 ? -0.025 2.258 5.961 1.00 97.12 91 LEU A N 1
ATOM 692 C CA . LEU A 1 91 ? -0.773 3.256 6.722 1.00 97.12 91 LEU A CA 1
ATOM 693 C C . LEU A 1 91 ? -2.118 2.684 7.161 1.00 97.12 91 LEU A C 1
ATOM 695 O O . LEU A 1 91 ? -2.869 2.153 6.333 1.00 97.12 91 LEU A O 1
ATOM 699 N N . VAL A 1 92 ? -2.443 2.859 8.438 1.00 97.00 92 VAL A N 1
ATOM 700 C CA . VAL A 1 92 ? -3.789 2.657 8.985 1.00 97.00 92 VAL A CA 1
ATOM 701 C C . VAL A 1 92 ? -4.445 4.026 9.076 1.00 97.00 92 VAL A C 1
ATOM 703 O O . VAL A 1 92 ? -3.941 4.906 9.774 1.00 97.00 92 VAL A O 1
ATOM 706 N N . VAL A 1 93 ? -5.538 4.215 8.342 1.00 96.94 93 VAL A N 1
ATOM 707 C CA . VAL A 1 93 ? -6.237 5.498 8.225 1.00 96.94 93 VAL A CA 1
ATOM 708 C C . VAL A 1 93 ? -7.633 5.334 8.807 1.00 96.94 93 VAL A C 1
ATOM 710 O O . VAL A 1 93 ? -8.342 4.403 8.430 1.00 96.94 93 VAL A O 1
ATOM 713 N N . SER A 1 94 ? -8.012 6.195 9.749 1.00 96.12 94 SER A N 1
ATOM 714 C CA . SER A 1 94 ? -9.362 6.202 10.318 1.00 96.12 94 SER A CA 1
ATOM 715 C C . SER A 1 94 ? -10.376 6.874 9.378 1.00 96.12 94 SER A C 1
ATOM 717 O O . SER A 1 94 ? -9.978 7.594 8.461 1.00 96.12 94 SER A O 1
ATOM 719 N N . PRO A 1 95 ? -11.695 6.680 9.588 1.00 93.75 95 PRO A N 1
ATOM 720 C CA . PRO A 1 95 ? -12.731 7.239 8.707 1.00 93.75 95 PRO A CA 1
ATOM 721 C C . PRO A 1 95 ? -12.746 8.774 8.596 1.00 93.75 95 PRO A C 1
ATOM 723 O O . PRO A 1 95 ? -13.262 9.318 7.626 1.00 93.75 95 PRO A O 1
ATOM 726 N N . ASP A 1 96 ? -12.170 9.475 9.573 1.00 93.88 96 ASP A N 1
ATOM 727 C CA . ASP A 1 96 ? -11.954 10.929 9.567 1.00 93.88 96 ASP A CA 1
ATOM 728 C C . ASP A 1 96 ? -10.766 11.370 8.680 1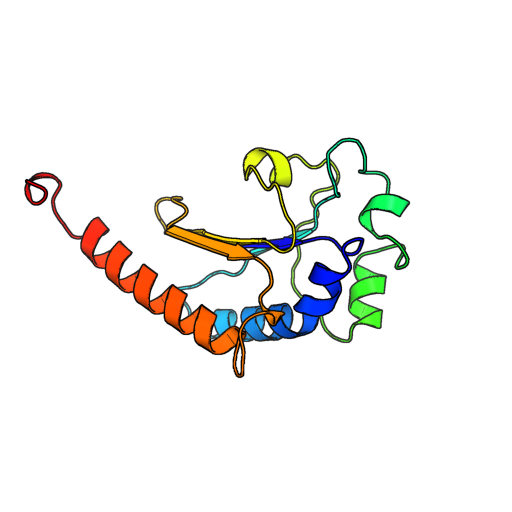.00 93.88 96 ASP A C 1
ATOM 730 O O . ASP A 1 96 ? -10.464 12.559 8.594 1.00 93.88 96 ASP A O 1
ATOM 734 N N . GLY A 1 97 ? -10.085 10.426 8.021 1.00 93.00 97 GLY A N 1
ATOM 735 C CA . GLY A 1 97 ? -8.944 10.672 7.140 1.00 93.00 97 GLY A CA 1
ATOM 736 C C . GLY A 1 97 ? -7.600 10.804 7.860 1.00 93.00 97 GLY A C 1
ATOM 737 O O . GLY A 1 97 ? -6.596 11.111 7.218 1.00 93.00 97 GLY A O 1
ATOM 738 N N . VAL A 1 98 ? -7.546 10.575 9.175 1.00 95.62 98 VAL A N 1
ATOM 739 C CA . VAL A 1 98 ? -6.308 10.690 9.958 1.00 95.62 98 VAL A CA 1
ATOM 740 C C . VAL A 1 98 ? -5.505 9.389 9.900 1.00 95.62 98 VAL A C 1
ATOM 742 O O . VAL A 1 98 ? -6.042 8.298 10.076 1.00 95.62 98 VAL A O 1
ATOM 745 N N . VAL A 1 99 ? -4.188 9.490 9.701 1.00 96.44 99 VAL A N 1
ATOM 746 C CA . VAL A 1 99 ? -3.275 8.346 9.849 1.00 96.44 99 VAL A CA 1
ATOM 747 C C . VAL A 1 99 ? -3.112 8.037 11.338 1.00 96.44 99 VAL A C 1
ATOM 749 O O . VAL A 1 99 ? -2.610 8.861 12.099 1.00 96.44 99 VAL A O 1
ATOM 752 N N . ARG A 1 100 ? -3.538 6.845 11.757 1.00 96.00 100 ARG A N 1
ATOM 753 C CA . ARG A 1 100 ? -3.503 6.375 13.154 1.00 96.00 100 ARG A CA 1
ATOM 754 C C . ARG A 1 100 ? -2.428 5.325 13.409 1.00 96.00 100 ARG A C 1
ATOM 756 O O . ARG A 1 100 ? -2.066 5.090 14.553 1.00 96.00 100 ARG A O 1
ATOM 763 N N . GLY A 1 101 ? -1.906 4.713 12.351 1.00 93.25 101 GLY A N 1
ATOM 764 C CA . GLY A 1 101 ? -0.835 3.729 12.437 1.00 93.25 101 GLY A CA 1
ATOM 765 C C . GLY A 1 101 ? 0.051 3.765 11.202 1.00 93.25 101 GLY A C 1
ATOM 766 O O . GLY A 1 101 ? -0.413 4.049 10.096 1.00 93.25 101 GLY A O 1
ATOM 767 N N . PHE A 1 102 ? 1.328 3.465 11.403 1.00 92.44 102 PHE A N 1
ATOM 768 C CA . PHE A 1 102 ? 2.340 3.388 10.359 1.00 92.44 102 PHE A CA 1
ATOM 769 C C . PHE A 1 102 ? 3.280 2.224 10.649 1.00 92.44 102 PHE A C 1
ATOM 771 O O . PHE A 1 102 ? 3.660 1.999 11.799 1.00 92.44 102 PHE A O 1
ATOM 778 N N . ARG A 1 103 ? 3.698 1.523 9.598 1.00 90.94 103 ARG A N 1
ATOM 779 C CA . ARG A 1 103 ? 4.808 0.572 9.659 1.00 90.94 103 ARG A CA 1
ATOM 780 C C . ARG A 1 103 ? 5.482 0.418 8.301 1.00 90.94 103 ARG A C 1
ATOM 782 O O . ARG A 1 103 ? 4.889 0.736 7.273 1.00 90.94 103 ARG A O 1
ATOM 789 N N . THR A 1 104 ? 6.671 -0.168 8.308 1.00 92.00 104 THR A N 1
ATOM 790 C CA . THR A 1 104 ? 7.344 -0.701 7.117 1.00 92.00 104 THR A CA 1
ATOM 791 C C . THR A 1 104 ? 7.515 -2.214 7.259 1.00 92.00 104 THR A C 1
ATOM 793 O O . THR A 1 104 ? 7.301 -2.754 8.348 1.00 92.00 104 THR A O 1
ATOM 796 N N . ASP A 1 105 ? 7.844 -2.880 6.152 1.00 86.75 105 ASP A N 1
ATOM 797 C CA . ASP A 1 105 ? 8.335 -4.266 6.092 1.00 86.75 105 ASP A CA 1
ATOM 798 C C . ASP A 1 105 ? 7.536 -5.278 6.941 1.00 86.75 105 ASP A C 1
ATOM 800 O O . ASP A 1 105 ? 7.903 -5.616 8.072 1.00 86.75 105 ASP A O 1
ATOM 804 N N . LEU A 1 106 ? 6.442 -5.819 6.395 1.00 85.56 106 LEU A N 1
ATOM 805 C CA . LEU A 1 106 ? 5.648 -6.849 7.075 1.00 85.56 106 LEU A CA 1
ATOM 806 C C . LEU A 1 106 ? 6.495 -8.069 7.417 1.00 85.56 106 LEU A C 1
ATOM 808 O O . LEU A 1 106 ? 6.359 -8.613 8.510 1.00 85.56 106 LEU A O 1
ATOM 812 N N . ARG A 1 107 ? 7.394 -8.480 6.521 1.00 83.06 107 ARG A N 1
ATOM 813 C CA . ARG A 1 107 ? 8.232 -9.668 6.703 1.00 83.06 107 ARG A CA 1
ATOM 814 C C . ARG A 1 107 ? 9.117 -9.625 7.955 1.00 83.06 107 ARG A C 1
ATOM 816 O O . ARG A 1 107 ? 9.533 -10.683 8.422 1.00 83.06 107 ARG A O 1
ATOM 823 N N . VAL A 1 108 ? 9.434 -8.443 8.486 1.00 78.06 108 VAL A N 1
ATOM 824 C CA . VAL A 1 108 ? 10.353 -8.290 9.629 1.00 78.06 108 VAL A CA 1
ATOM 825 C C . VAL A 1 108 ? 9.703 -8.703 10.958 1.00 78.06 108 VAL A C 1
ATOM 827 O O . VAL A 1 108 ? 10.412 -8.925 11.937 1.00 78.06 108 VAL A O 1
ATOM 830 N N . ILE A 1 109 ? 8.376 -8.878 11.015 1.00 70.12 109 ILE A N 1
ATOM 831 C CA . ILE A 1 109 ? 7.728 -9.442 12.208 1.00 70.12 109 ILE A CA 1
ATOM 832 C C . ILE A 1 109 ? 7.968 -10.953 12.267 1.00 70.12 109 ILE A C 1
ATOM 834 O O . ILE A 1 109 ? 7.611 -11.689 11.344 1.00 70.12 109 ILE A O 1
ATOM 838 N N . GLU A 1 110 ? 8.514 -11.416 13.388 1.00 64.69 110 GLU A N 1
ATOM 839 C CA . GLU A 1 110 ? 8.711 -12.839 13.653 1.00 64.69 110 GLU A CA 1
ATOM 840 C C . GLU A 1 110 ? 7.367 -13.601 13.766 1.00 64.69 110 GLU A C 1
ATOM 842 O O . GLU A 1 110 ? 6.341 -13.077 14.203 1.00 64.69 110 GLU A O 1
ATOM 847 N N . ASP A 1 111 ? 7.384 -14.863 13.334 1.00 71.06 111 ASP A N 1
ATOM 848 C CA . ASP A 1 111 ? 6.314 -15.872 13.364 1.00 71.06 111 ASP A CA 1
ATOM 849 C C . ASP A 1 111 ? 5.009 -15.612 12.573 1.00 71.06 111 ASP A C 1
ATOM 851 O O . ASP A 1 111 ? 4.605 -16.496 11.810 1.00 71.06 111 ASP A O 1
ATOM 855 N N . GLN A 1 112 ? 4.297 -14.483 12.736 1.00 81.62 112 GLN A N 1
ATOM 856 C CA . GLN A 1 112 ? 2.941 -14.287 12.158 1.00 81.62 112 GLN A CA 1
ATOM 857 C C . GLN A 1 112 ? 2.633 -12.840 11.706 1.00 81.62 112 GLN A C 1
ATOM 859 O O . GLN A 1 112 ? 1.685 -12.225 12.206 1.00 81.62 112 GLN A O 1
ATOM 864 N N . PRO A 1 113 ? 3.344 -12.299 10.699 1.00 85.44 113 PRO A N 1
ATOM 865 C CA . PRO A 1 113 ? 3.331 -10.870 10.379 1.00 85.44 113 PRO A CA 1
ATOM 866 C C . PRO A 1 113 ? 1.952 -10.279 10.061 1.00 85.44 113 PRO A C 1
ATOM 868 O O . PRO A 1 113 ? 1.573 -9.228 10.577 1.00 85.44 113 PRO A O 1
ATOM 871 N N . VAL A 1 114 ? 1.162 -10.985 9.250 1.00 90.81 114 VAL A N 1
ATOM 872 C CA . VAL A 1 114 ? -0.184 -10.537 8.860 1.00 90.81 114 VAL A CA 1
ATOM 873 C C . VAL A 1 114 ? -1.135 -10.542 10.052 1.00 90.81 114 VAL A C 1
ATOM 875 O O . VAL A 1 114 ? -1.904 -9.603 10.237 1.00 90.81 114 VAL A O 1
ATOM 878 N N . LYS A 1 115 ? -1.080 -11.585 10.887 1.00 91.06 115 LYS A N 1
ATOM 879 C CA . LYS A 1 115 ? -1.975 -11.706 12.040 1.00 91.06 115 LYS A CA 1
ATOM 880 C C . LYS A 1 115 ? -1.693 -10.616 13.064 1.00 91.06 115 LYS A C 1
ATOM 882 O O . LYS A 1 115 ? -2.642 -9.985 13.517 1.00 91.06 115 LYS A O 1
ATOM 887 N N . THR A 1 116 ? -0.421 -10.393 13.396 1.00 90.06 116 THR A N 1
ATOM 888 C CA . THR A 1 116 ? -0.019 -9.314 14.302 1.00 90.06 116 THR A CA 1
ATOM 889 C C . THR A 1 116 ? -0.528 -7.978 13.781 1.00 90.06 116 THR A C 1
ATOM 891 O O . THR A 1 116 ? -1.180 -7.252 14.517 1.00 90.06 116 THR A O 1
ATOM 894 N N . PHE A 1 117 ? -0.369 -7.700 12.484 1.00 92.69 117 PHE A N 1
ATOM 895 C CA . PHE A 1 117 ? -0.831 -6.425 11.949 1.00 92.69 117 PHE A CA 1
ATOM 896 C C . PHE A 1 117 ? -2.361 -6.256 11.987 1.00 92.69 117 PHE A C 1
ATOM 898 O O . PHE A 1 117 ? -2.851 -5.177 12.303 1.00 92.69 117 PHE A O 1
ATOM 905 N N . ILE A 1 118 ? -3.137 -7.315 11.735 1.00 94.19 118 ILE A N 1
ATOM 906 C CA . ILE A 1 118 ? -4.599 -7.277 11.913 1.00 94.19 118 ILE A CA 1
ATOM 907 C C . ILE A 1 118 ? -4.983 -7.029 13.382 1.00 94.19 118 ILE A C 1
ATOM 909 O O . ILE A 1 118 ? -5.959 -6.328 13.650 1.00 94.19 118 ILE A O 1
ATOM 913 N N . GLN A 1 119 ? -4.229 -7.582 14.338 1.00 93.50 119 GLN A N 1
ATOM 914 C CA . GLN A 1 119 ? -4.447 -7.325 15.764 1.00 93.50 119 GLN A CA 1
ATOM 915 C C . GLN A 1 119 ? -4.171 -5.857 16.108 1.00 93.50 119 GLN A C 1
ATOM 917 O O . GLN A 1 119 ? -5.034 -5.229 16.720 1.00 93.50 119 GLN A O 1
ATOM 922 N N . ASP A 1 120 ? -3.062 -5.294 15.621 1.00 92.94 120 ASP A N 1
ATOM 923 C CA . ASP A 1 120 ? -2.725 -3.875 15.798 1.00 92.94 120 ASP A CA 1
ATOM 924 C C . ASP A 1 120 ? -3.835 -2.967 15.227 1.00 92.94 120 ASP A C 1
ATOM 926 O O . ASP A 1 120 ? -4.297 -2.034 15.884 1.00 92.94 120 ASP A O 1
ATOM 930 N N . ILE A 1 121 ? -4.341 -3.270 14.021 1.00 95.25 121 ILE A N 1
ATOM 931 C CA . ILE A 1 121 ? -5.461 -2.533 13.403 1.00 95.25 121 ILE A CA 1
ATOM 932 C C . ILE A 1 121 ? -6.715 -2.601 14.284 1.00 95.25 121 ILE A C 1
ATOM 934 O O . ILE A 1 121 ? -7.424 -1.605 14.442 1.00 95.25 121 ILE A O 1
ATOM 938 N N . ALA A 1 122 ? -7.006 -3.761 14.876 1.00 95.38 122 ALA A N 1
ATOM 939 C CA . ALA A 1 122 ? -8.163 -3.923 15.747 1.00 95.38 122 ALA A CA 1
ATOM 940 C C . ALA A 1 122 ? -8.034 -3.136 17.062 1.00 95.38 122 ALA A C 1
ATOM 942 O O . ALA A 1 122 ? -9.056 -2.695 17.591 1.00 95.38 122 ALA A O 1
ATOM 943 N N . GLU A 1 123 ? -6.821 -2.963 17.588 1.00 95.25 123 GLU A N 1
ATOM 944 C CA . GLU A 1 123 ? -6.545 -2.112 18.751 1.00 95.25 123 GLU A CA 1
ATOM 945 C C . GLU A 1 123 ? -6.736 -0.636 18.404 1.00 95.25 123 GLU A C 1
ATOM 947 O O . GLU A 1 123 ? -7.569 0.023 19.029 1.00 95.25 123 GLU A O 1
ATOM 952 N N . VAL A 1 124 ? -6.115 -0.165 17.317 1.00 94.81 124 VAL A N 1
ATOM 953 C CA . VAL A 1 124 ? -6.297 1.203 16.802 1.00 94.81 124 VAL A CA 1
ATOM 954 C C . VAL A 1 124 ? -7.775 1.511 16.554 1.00 94.81 124 VAL A C 1
ATOM 956 O O . VAL A 1 124 ? -8.263 2.578 16.917 1.00 94.81 124 VAL A O 1
ATOM 959 N N . ARG A 1 125 ? -8.539 0.570 15.984 1.00 94.12 125 ARG A N 1
ATOM 960 C CA . ARG A 1 125 ? -9.984 0.741 15.759 1.00 94.12 125 ARG A CA 1
ATOM 961 C C . ARG A 1 125 ? -10.755 0.975 17.062 1.00 94.12 125 ARG A C 1
ATOM 963 O O . ARG A 1 125 ? -11.708 1.752 17.059 1.00 94.12 125 ARG A O 1
ATOM 970 N N . LYS A 1 126 ? -10.383 0.308 18.162 1.00 94.12 126 LYS A N 1
ATOM 971 C CA . LYS A 1 126 ? -11.026 0.528 19.469 1.00 94.12 126 LYS A CA 1
ATOM 972 C C . LYS A 1 126 ? -10.729 1.935 19.977 1.00 94.12 126 LYS A C 1
ATOM 974 O O . LYS A 1 126 ? -11.669 2.642 20.312 1.00 94.12 126 LYS A O 1
ATOM 979 N N . GLU A 1 127 ? -9.465 2.345 19.947 1.00 92.81 127 GLU A N 1
ATOM 980 C CA . GLU A 1 127 ? -9.038 3.680 20.383 1.00 92.81 127 GLU A CA 1
ATOM 981 C C . GLU A 1 127 ? -9.716 4.788 19.571 1.00 92.81 127 GLU A C 1
ATOM 983 O O . GLU A 1 127 ? -10.252 5.735 20.135 1.00 92.81 127 GLU A O 1
ATOM 988 N N . VAL A 1 128 ? -9.760 4.645 18.243 1.00 92.44 128 VAL A N 1
ATOM 989 C CA . VAL A 1 128 ? -10.421 5.603 17.348 1.00 92.44 128 VAL A CA 1
ATOM 990 C C . VAL A 1 128 ? -11.909 5.700 17.646 1.00 92.44 128 VAL A C 1
ATOM 992 O O . VAL A 1 128 ? -12.439 6.804 17.707 1.00 92.44 128 VAL A O 1
ATOM 995 N N . ARG A 1 129 ? -12.602 4.573 17.835 1.00 90.81 129 ARG A N 1
ATOM 996 C CA . ARG A 1 129 ? -14.026 4.600 18.187 1.00 90.81 129 ARG A CA 1
ATOM 997 C C . ARG A 1 129 ? -14.245 5.356 19.494 1.00 90.81 129 ARG A C 1
ATOM 999 O O . ARG A 1 129 ? -15.173 6.150 19.563 1.00 90.81 129 ARG A O 1
ATOM 1006 N N . ASP A 1 130 ? -13.410 5.110 20.496 1.00 89.88 130 ASP A N 1
ATOM 1007 C CA . ASP A 1 130 ? -13.553 5.735 21.806 1.00 89.88 130 ASP A CA 1
ATOM 1008 C C . ASP A 1 130 ? -13.269 7.254 21.713 1.00 89.88 130 ASP A C 1
ATOM 1010 O O . ASP A 1 130 ? -14.048 8.047 22.234 1.00 89.88 130 ASP A O 1
ATOM 1014 N N . LEU A 1 131 ? -12.257 7.668 20.936 1.00 88.12 131 LEU A N 1
ATOM 1015 C CA . LEU A 1 131 ? -11.948 9.079 20.637 1.00 88.12 131 LEU A CA 1
ATOM 1016 C C . LEU A 1 131 ? -13.042 9.797 19.831 1.00 88.12 131 LEU A C 1
ATOM 1018 O O . LEU A 1 131 ? -13.321 10.969 20.064 1.00 88.12 131 LEU A O 1
ATOM 1022 N N . LEU A 1 132 ? -13.643 9.124 18.848 1.00 84.62 132 LEU A N 1
ATOM 1023 C CA . LEU A 1 132 ? -14.713 9.703 18.026 1.00 84.62 132 LEU A CA 1
ATOM 1024 C C . LEU A 1 132 ? -16.066 9.712 18.752 1.00 84.62 132 LEU A C 1
ATOM 1026 O O . LEU A 1 132 ? -16.980 10.414 18.321 1.00 84.62 132 LEU A O 1
ATOM 1030 N N . ALA A 1 133 ? -16.205 8.926 19.822 1.00 84.69 133 ALA A N 1
ATOM 1031 C CA . ALA A 1 133 ? -17.391 8.891 20.669 1.00 84.69 133 ALA A CA 1
ATOM 1032 C C . ALA A 1 133 ? -17.319 9.865 21.860 1.00 84.69 133 ALA A C 1
ATOM 1034 O O . ALA A 1 133 ? -18.371 10.194 22.407 1.00 84.69 133 ALA A O 1
ATOM 1035 N N . SER A 1 134 ? -16.125 10.311 22.268 1.00 76.38 134 SER A N 1
ATOM 1036 C CA . SER A 1 134 ? -15.945 11.310 23.332 1.00 76.38 134 SER A CA 1
ATOM 1037 C C . SER A 1 134 ? -16.317 12.724 22.872 1.00 76.38 134 SER A C 1
ATOM 1039 O O . SER A 1 134 ? -15.980 13.123 21.755 1.00 76.38 134 SER A O 1
ATOM 1041 N N . ASP A 1 135 ? -16.990 13.493 23.733 1.00 70.25 135 ASP A N 1
ATOM 1042 C CA . ASP A 1 135 ? -17.275 14.911 23.488 1.00 70.25 135 ASP A CA 1
ATOM 1043 C C . ASP A 1 135 ? -15.966 15.701 23.692 1.00 70.25 135 ASP A C 1
ATOM 1045 O O . ASP A 1 135 ? -15.218 15.393 24.622 1.00 70.25 135 ASP A O 1
ATOM 1049 N N . PRO A 1 136 ? -15.625 16.716 22.875 1.00 61.91 136 PRO A N 1
ATOM 1050 C CA . PRO A 1 136 ? -14.449 17.557 23.112 1.00 61.91 136 PRO A CA 1
ATOM 1051 C C . PRO A 1 136 ? -14.319 18.139 24.531 1.00 61.91 136 PRO A C 1
ATOM 1053 O O . PRO A 1 136 ? -13.217 18.521 24.919 1.00 61.91 136 PRO A O 1
ATOM 1056 N N . SER A 1 137 ? -15.407 18.210 25.307 1.00 67.06 137 SER A N 1
ATOM 1057 C CA . SER A 1 137 ? -15.386 18.589 26.727 1.00 67.06 137 SER A CA 1
ATOM 1058 C C . SER A 1 137 ? -14.816 17.528 27.677 1.00 67.06 137 SER A C 1
ATOM 1060 O O . SER A 1 137 ? -14.585 17.841 28.840 1.00 67.06 137 SER A O 1
ATOM 1062 N N . ASP A 1 138 ? -14.611 16.295 27.214 1.00 61.78 138 ASP A N 1
ATOM 1063 C CA . ASP A 1 138 ? -14.162 15.158 28.029 1.00 61.78 138 ASP A CA 1
ATOM 1064 C C . ASP A 1 138 ? -12.627 15.022 28.085 1.00 61.78 138 ASP A C 1
ATOM 1066 O O . ASP A 1 138 ? -12.103 14.147 28.776 1.00 61.78 138 ASP A O 1
ATOM 1070 N N . ILE A 1 139 ? -11.895 15.875 27.359 1.00 55.94 139 ILE A N 1
ATOM 1071 C CA . ILE A 1 139 ? -10.428 15.917 27.330 1.00 55.94 139 ILE A CA 1
ATOM 1072 C C . ILE A 1 139 ? -9.958 17.150 28.124 1.00 55.94 139 ILE A C 1
ATOM 1074 O O . ILE A 1 139 ? -9.660 18.192 27.539 1.00 55.94 139 ILE A O 1
ATOM 1078 N N . GLU A 1 140 ? -9.927 17.038 29.457 1.00 47.59 140 GLU A N 1
ATOM 1079 C CA . GLU A 1 140 ? -9.209 17.961 30.365 1.00 47.59 140 GLU A CA 1
ATOM 1080 C C . GLU A 1 140 ? -7.816 17.429 30.734 1.00 47.59 140 GLU A C 1
ATOM 1082 O O . GLU A 1 140 ? -7.696 16.228 31.077 1.00 47.59 140 GLU A O 1
#

Foldseek 3Di:
DWEAALLDPLRLVCVVVLQVLQVVQVVPPQGDDAAEQAFLAQVQQDLCRRNPPQSDPVSSCVVSVHDDDYHYDRRCPVVVVVVPNDPRKDFDADPVRDTQDIDHRLPPDPDCSSVVVVVVSVVSVVVVVVVVPDDPVVPD

Sequence (140 aa):
IDVWGAWCSDCVADGPYVDALARAIAQDPDLDFISIHVPANANRATPEELYGKYGSLDAYFASAGYSVPTVLDTDASLRELLQISWTPSYLVVSPDGVVRGFRTDLRVIEDQPVKTFIQDIAEVRKEVRDLLASDPSDIE

Radius of gyration: 16.42 Å; chains: 1; bounding box: 31×35×48 Å

pLDDT: mean 92.76, std 8.76, range [47.59, 98.62]